Protein AF-A0A821NIG2-F1 (afdb_monomer_lite)

Sequence (113 aa):
LPGGQLEYGETFEECAQRELKEETNLDCLSSSFKLVHVTNTIFSQEDGLSKHYVTLFMKTIIHDDSTLKCMEPHKNSNWIWVKWSDLNQMKLFAPLKQTVDNSNFNPFIDFTI

Secondary structure (DSSP, 8-state):
----PPPTT--HHHHHHHHHHHHH-----GGG-EEEEEEEEEEE-TTS-EEEEEEEEEE----TT-----S-TTT-S------GGGGGGS---HHHHHHHHSTT--TTS----

Structure (mmCIF, N/CA/C/O backbone):
data_AF-A0A821NIG2-F1
#
_entry.id   AF-A0A821NIG2-F1
#
loop_
_atom_site.group_PDB
_atom_site.id
_atom_site.type_symbol
_atom_site.label_atom_id
_atom_site.label_alt_id
_atom_site.label_comp_id
_atom_site.label_asym_id
_atom_site.label_entity_id
_atom_site.label_seq_id
_atom_site.pdbx_PDB_ins_code
_atom_site.Cartn_x
_atom_site.Cartn_y
_atom_site.Cartn_z
_atom_site.occupancy
_atom_site.B_iso_or_equiv
_atom_site.auth_seq_id
_atom_site.auth_comp_id
_atom_site.auth_asym_id
_atom_site.auth_atom_id
_atom_site.pdbx_PDB_model_num
ATOM 1 N N . LEU A 1 1 ? 0.815 -1.474 4.997 1.00 93.62 1 LEU A N 1
ATOM 2 C CA . LEU A 1 1 ? 0.757 -1.454 3.519 1.00 93.62 1 LEU A CA 1
ATOM 3 C C . LEU A 1 1 ? 0.864 -0.003 3.115 1.00 93.62 1 LEU A C 1
ATOM 5 O O . LEU A 1 1 ? 0.330 0.792 3.882 1.00 93.62 1 LEU A O 1
ATOM 9 N N . PRO A 1 2 ? 1.534 0.325 2.005 1.00 96.12 2 PRO A N 1
ATOM 10 C CA . PRO A 1 2 ? 1.466 1.678 1.490 1.00 96.12 2 PRO A CA 1
ATOM 11 C C . PRO A 1 2 ? 0.049 1.995 1.021 1.00 96.12 2 PRO A C 1
ATOM 13 O O . PRO A 1 2 ? -0.630 1.099 0.508 1.00 96.12 2 PRO A O 1
ATOM 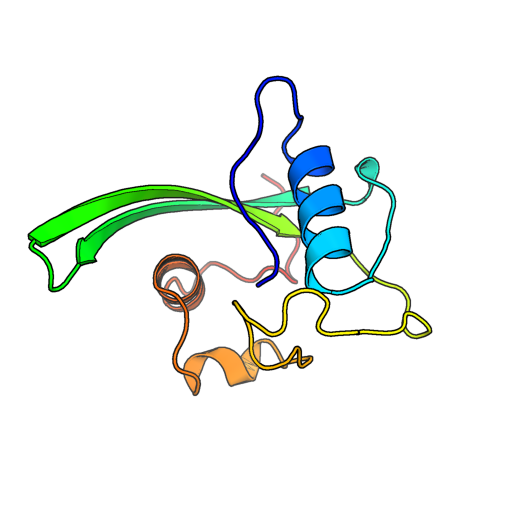16 N N . GLY A 1 3 ? -0.411 3.221 1.249 1.00 96.44 3 GLY A N 1
ATOM 17 C CA . GLY A 1 3 ? -1.759 3.635 0.872 1.00 96.44 3 GLY A CA 1
ATOM 18 C C . GLY A 1 3 ? -2.283 4.821 1.674 1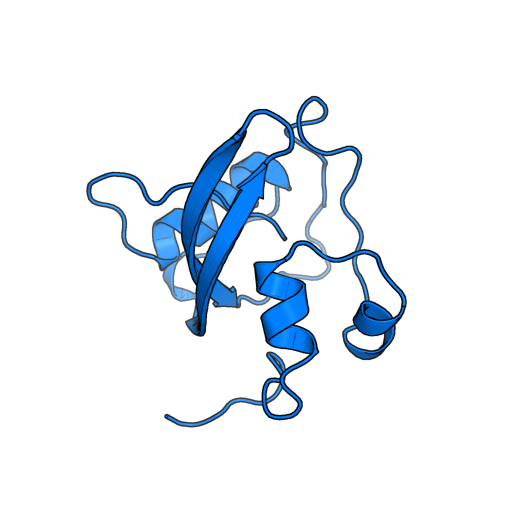.00 96.44 3 GLY A C 1
ATOM 19 O O . GLY A 1 3 ? -1.924 5.013 2.831 1.00 96.44 3 GLY A O 1
ATOM 20 N N . GLY A 1 4 ? -3.250 5.525 1.094 1.00 95.88 4 GLY A N 1
ATOM 21 C CA . GLY A 1 4 ? -3.857 6.697 1.708 1.00 95.88 4 GLY A CA 1
ATOM 22 C C . GLY A 1 4 ? -5.248 6.987 1.159 1.00 95.88 4 GLY A C 1
ATOM 23 O O . GLY A 1 4 ? -6.022 6.071 0.868 1.00 95.88 4 GLY A O 1
ATOM 24 N N . GLN A 1 5 ? -5.613 8.267 1.122 1.00 97.12 5 GLN A N 1
ATOM 25 C CA . GLN A 1 5 ? -6.942 8.683 0.679 1.00 97.12 5 GLN A CA 1
ATOM 26 C C . GLN A 1 5 ? -6.995 8.726 -0.847 1.00 97.12 5 GLN A C 1
ATOM 28 O O . GLN A 1 5 ? -6.081 9.230 -1.494 1.00 97.12 5 GLN A O 1
ATOM 33 N N . LEU A 1 6 ? -8.101 8.232 -1.405 1.00 98.38 6 LEU A N 1
ATOM 34 C CA . LEU A 1 6 ? -8.423 8.449 -2.809 1.00 98.38 6 LEU A CA 1
ATOM 35 C C . LEU A 1 6 ? -8.723 9.934 -3.018 1.00 98.38 6 LEU A C 1
ATOM 37 O O . LEU A 1 6 ? -9.640 10.469 -2.385 1.00 98.38 6 LEU A O 1
ATOM 41 N N . GLU A 1 7 ? -7.971 10.590 -3.894 1.00 98.25 7 GLU A N 1
ATOM 42 C CA . GLU A 1 7 ? -8.195 11.995 -4.206 1.00 98.25 7 GLU A CA 1
ATOM 43 C C . GLU A 1 7 ? -9.286 12.167 -5.270 1.00 98.25 7 GLU A C 1
ATOM 45 O O . GLU A 1 7 ? -9.642 11.254 -6.021 1.00 98.25 7 GLU A O 1
ATOM 50 N N . TYR A 1 8 ? -9.867 13.366 -5.328 1.00 97.62 8 TYR A N 1
ATOM 51 C CA . TYR A 1 8 ? -10.912 13.663 -6.300 1.00 97.62 8 TYR A CA 1
ATOM 52 C C . TYR A 1 8 ? -10.373 13.548 -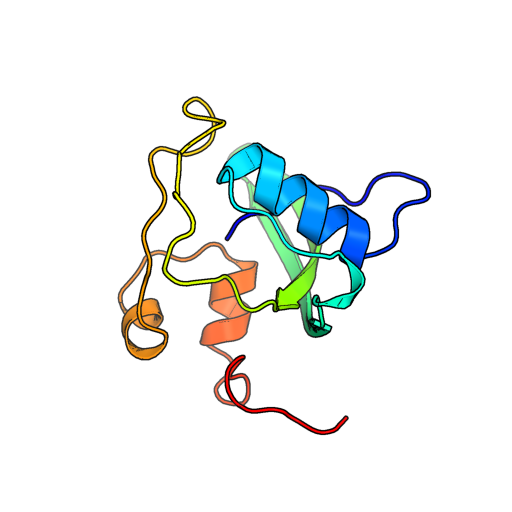7.732 1.00 97.62 8 TYR A C 1
ATOM 54 O O . TYR A 1 8 ? -9.478 14.291 -8.128 1.00 97.62 8 TYR A O 1
ATOM 62 N N . GLY A 1 9 ? -10.989 12.667 -8.523 1.00 98.06 9 GLY A N 1
ATOM 63 C CA . GLY A 1 9 ? -10.650 12.460 -9.931 1.00 98.06 9 GLY A CA 1
ATOM 64 C C . GLY A 1 9 ? -9.640 11.342 -10.189 1.00 98.06 9 GLY A C 1
ATOM 65 O O . GLY A 1 9 ? -9.424 11.024 -11.354 1.00 98.06 9 GLY A O 1
ATOM 66 N N . GLU A 1 10 ? -9.078 10.723 -9.149 1.00 98.19 10 GLU A N 1
ATOM 67 C CA . GLU A 1 10 ? -8.202 9.560 -9.303 1.00 98.19 10 GLU A CA 1
ATOM 68 C C . GLU A 1 10 ? -8.989 8.276 -9.587 1.00 98.19 10 GLU A C 1
ATOM 70 O O . GLU A 1 10 ? -10.056 8.012 -9.023 1.00 98.19 10 GLU A O 1
ATOM 75 N N . THR A 1 11 ? -8.402 7.423 -10.419 1.00 98.50 11 THR A N 1
ATOM 76 C CA . THR A 1 11 ? -8.692 5.987 -10.427 1.00 98.50 11 THR A CA 1
ATOM 77 C C . THR A 1 11 ? -8.072 5.302 -9.203 1.00 98.50 11 THR A C 1
ATOM 79 O O . THR A 1 11 ? -7.164 5.828 -8.553 1.00 98.50 11 THR A O 1
ATOM 82 N N . PHE A 1 12 ? -8.534 4.094 -8.869 1.00 98.44 12 PHE A N 1
ATOM 83 C CA . PHE A 1 12 ? -7.966 3.337 -7.745 1.00 98.44 12 PHE A CA 1
ATOM 84 C C . PHE A 1 12 ? -6.500 2.965 -7.995 1.00 98.44 12 PHE A C 1
ATOM 86 O O . PHE A 1 12 ? -5.690 2.930 -7.071 1.00 98.44 12 PHE A O 1
ATOM 93 N N . GLU A 1 13 ? -6.166 2.698 -9.252 1.00 98.44 13 GLU A N 1
ATOM 94 C CA . GLU A 1 13 ? -4.831 2.380 -9.728 1.00 98.44 13 GLU A CA 1
ATOM 95 C C . GLU A 1 13 ? -3.872 3.571 -9.611 1.00 98.44 13 GLU A C 1
ATOM 97 O O . GLU A 1 13 ? -2.728 3.389 -9.197 1.00 98.44 13 GLU A O 1
ATOM 102 N N . GLU A 1 14 ? -4.324 4.783 -9.948 1.00 98.56 14 GLU A N 1
ATOM 103 C CA . GLU A 1 14 ? -3.533 6.013 -9.792 1.00 98.56 14 GLU A CA 1
ATOM 104 C C . GLU A 1 14 ? -3.251 6.310 -8.321 1.00 98.56 14 GLU A C 1
ATOM 106 O O . GLU A 1 14 ? -2.094 6.519 -7.961 1.00 98.56 14 GLU A O 1
ATOM 111 N N . CYS A 1 15 ? -4.270 6.219 -7.463 1.00 98.62 15 CYS A N 1
ATOM 112 C CA . CYS A 1 15 ? -4.099 6.366 -6.019 1.00 98.62 15 CYS A CA 1
ATOM 113 C C . CYS A 1 15 ? -3.082 5.352 -5.470 1.00 98.62 15 CYS A C 1
ATOM 115 O O . CYS A 1 15 ? -2.150 5.718 -4.755 1.00 98.62 15 CYS A O 1
ATOM 117 N N . ALA A 1 16 ? -3.199 4.076 -5.855 1.00 98.31 16 ALA A N 1
ATOM 118 C CA . ALA A 1 16 ? -2.275 3.039 -5.404 1.00 98.31 16 ALA A CA 1
ATOM 119 C C . ALA A 1 16 ? -0.836 3.264 -5.897 1.00 98.31 16 ALA A C 1
ATOM 121 O O . ALA A 1 16 ? 0.107 3.042 -5.135 1.00 98.31 16 ALA A O 1
ATOM 122 N N . GLN A 1 17 ? -0.655 3.723 -7.140 1.00 98.25 17 GLN A N 1
ATOM 123 C CA . GLN A 1 17 ? 0.658 4.087 -7.675 1.00 98.25 17 GLN A CA 1
ATOM 124 C C . GLN A 1 17 ? 1.263 5.275 -6.916 1.00 98.25 17 GLN A C 1
ATOM 126 O O . GLN A 1 17 ? 2.425 5.205 -6.508 1.00 98.25 17 GLN A O 1
ATOM 131 N N . ARG A 1 18 ? 0.486 6.350 -6.726 1.00 98.44 18 ARG A N 1
ATOM 132 C CA . ARG A 1 18 ? 0.924 7.573 -6.044 1.00 98.44 18 ARG A CA 1
ATOM 133 C C . ARG A 1 18 ? 1.368 7.270 -4.618 1.00 98.44 18 ARG A C 1
ATOM 135 O O . ARG A 1 18 ? 2.516 7.537 -4.281 1.00 98.44 18 ARG A O 1
ATOM 142 N N . GLU A 1 19 ? 0.511 6.633 -3.827 1.00 98.25 19 GLU A N 1
ATOM 143 C CA . GLU A 1 19 ? 0.790 6.315 -2.420 1.00 98.25 19 GLU A CA 1
ATOM 144 C C . GLU A 1 19 ? 1.973 5.343 -2.272 1.00 98.25 19 GLU A C 1
ATOM 146 O O . GLU A 1 19 ? 2.833 5.509 -1.405 1.00 98.25 19 GLU A O 1
ATOM 151 N N . LEU A 1 20 ? 2.091 4.347 -3.166 1.00 97.69 20 LEU A N 1
ATOM 152 C CA . LEU A 1 20 ? 3.264 3.470 -3.201 1.00 97.69 20 LEU A CA 1
ATOM 153 C C . LEU A 1 20 ? 4.546 4.288 -3.387 1.00 97.69 20 LEU A C 1
ATOM 155 O O . LEU A 1 20 ? 5.526 4.075 -2.664 1.00 97.69 20 LEU A O 1
ATOM 159 N N . LYS A 1 21 ? 4.546 5.231 -4.333 1.00 97.31 21 LYS A N 1
ATOM 160 C CA . LYS A 1 21 ? 5.714 6.059 -4.618 1.00 97.31 21 LYS A CA 1
ATOM 161 C C . LYS A 1 21 ? 6.040 7.008 -3.471 1.00 97.31 21 LYS A C 1
ATOM 163 O O . LYS A 1 21 ? 7.203 7.068 -3.061 1.00 97.31 21 LYS A O 1
ATOM 168 N N . GLU A 1 22 ? 5.029 7.710 -2.968 1.00 97.56 22 GLU A N 1
ATOM 169 C CA . GLU A 1 22 ? 5.129 8.710 -1.904 1.00 97.56 22 GLU A CA 1
ATOM 170 C C . GLU A 1 22 ? 5.684 8.124 -0.614 1.00 97.56 22 GLU A C 1
ATOM 172 O O . GLU A 1 22 ? 6.528 8.760 0.008 1.00 97.56 22 GLU A O 1
ATOM 177 N N . GLU A 1 23 ? 5.285 6.905 -0.240 1.00 97.88 23 GLU A N 1
ATOM 178 C CA . GLU A 1 23 ? 5.678 6.324 1.044 1.00 97.88 23 GLU A CA 1
ATOM 179 C C . GLU A 1 23 ? 6.918 5.417 0.971 1.00 97.88 23 GLU A C 1
ATOM 181 O O . GLU A 1 23 ? 7.657 5.301 1.960 1.00 97.88 23 GLU A O 1
ATOM 186 N N . THR A 1 24 ? 7.153 4.759 -0.176 1.00 97.19 24 THR A N 1
ATOM 187 C CA . THR A 1 24 ? 8.126 3.649 -0.295 1.00 97.19 24 THR A CA 1
ATOM 188 C C . THR A 1 24 ? 9.247 3.869 -1.315 1.00 97.19 24 THR A C 1
ATOM 190 O O . THR A 1 24 ? 10.187 3.068 -1.365 1.00 97.19 24 THR A O 1
ATOM 193 N N . ASN A 1 25 ? 9.156 4.918 -2.146 1.00 96.56 25 ASN A N 1
ATOM 194 C CA . ASN A 1 25 ? 9.997 5.175 -3.326 1.00 96.56 25 ASN A CA 1
ATOM 195 C C . ASN A 1 25 ? 9.875 4.142 -4.472 1.00 96.56 25 ASN A C 1
ATOM 197 O O . ASN A 1 25 ? 10.467 4.349 -5.539 1.00 96.56 25 ASN A O 1
ATOM 201 N N . LEU A 1 26 ? 9.099 3.070 -4.299 1.00 96.81 26 LEU A N 1
ATOM 202 C CA . LEU A 1 26 ? 8.832 2.088 -5.349 1.00 96.81 26 LEU A CA 1
ATOM 203 C C . LEU A 1 26 ? 7.927 2.687 -6.432 1.00 96.81 26 LEU A C 1
ATOM 205 O O . LEU A 1 26 ? 7.112 3.558 -6.152 1.00 96.81 26 LEU A O 1
ATOM 209 N N . ASP A 1 27 ? 8.093 2.242 -7.674 1.00 93.50 27 ASP A N 1
ATOM 210 C CA . ASP A 1 27 ? 7.360 2.776 -8.821 1.00 93.50 27 ASP A CA 1
ATOM 211 C C . ASP A 1 27 ? 6.979 1.647 -9.780 1.00 93.50 27 ASP A C 1
ATOM 213 O O . ASP A 1 27 ? 7.735 0.693 -9.969 1.00 93.50 27 ASP A O 1
ATOM 217 N N . CYS A 1 28 ? 5.795 1.752 -10.367 1.00 94.44 28 CYS A N 1
ATOM 218 C CA . CYS A 1 28 ? 5.269 0.843 -11.379 1.00 94.44 28 CYS A CA 1
ATOM 219 C C . CYS A 1 28 ? 4.108 1.532 -12.102 1.00 94.44 28 CYS A C 1
ATOM 221 O O . CYS A 1 28 ? 3.566 2.514 -11.611 1.00 94.44 28 CYS A O 1
ATOM 223 N N . LEU A 1 29 ? 3.709 1.036 -13.273 1.00 96.75 29 LEU A N 1
ATOM 224 C CA . LEU A 1 29 ? 2.595 1.631 -14.016 1.00 96.75 29 LEU A CA 1
ATOM 225 C C . LEU A 1 29 ? 1.276 1.441 -13.256 1.00 96.75 29 LEU A C 1
ATOM 227 O O . LEU A 1 29 ? 0.997 0.325 -12.823 1.00 96.75 29 LEU A O 1
ATOM 231 N N . SER A 1 30 ? 0.421 2.466 -13.185 1.00 96.75 30 SER A N 1
ATOM 232 C CA . SER A 1 30 ? -0.932 2.353 -12.605 1.00 96.75 30 SER A CA 1
ATOM 233 C C . SER A 1 30 ? -1.703 1.151 -13.170 1.00 96.75 30 SER A C 1
ATOM 235 O O . SER A 1 30 ? -2.222 0.330 -12.425 1.00 96.75 30 SER A O 1
ATOM 237 N N . SER A 1 31 ? -1.647 0.940 -14.488 1.00 97.00 31 SER A N 1
ATOM 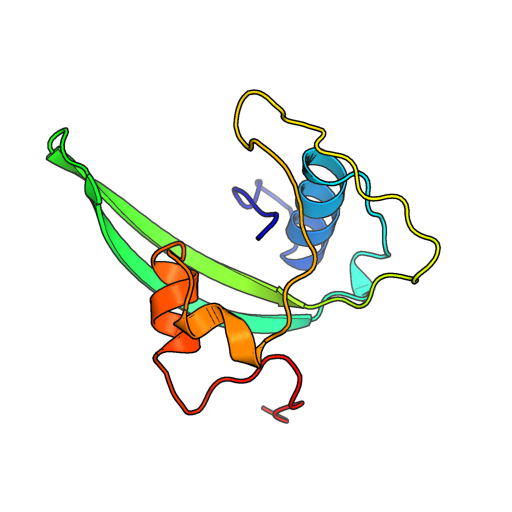238 C CA . SER A 1 31 ? -2.258 -0.218 -15.172 1.00 97.00 31 SER A CA 1
ATOM 239 C C . SER A 1 31 ? -1.802 -1.613 -14.698 1.00 97.00 31 SER A C 1
ATOM 241 O O . SER A 1 31 ? -2.420 -2.611 -15.065 1.00 97.00 31 SER A O 1
ATOM 243 N N . SER A 1 32 ? -0.726 -1.715 -13.909 1.00 96.31 32 SER A N 1
ATOM 244 C CA . SER A 1 32 ? -0.272 -2.979 -13.311 1.00 96.31 32 SER A CA 1
ATOM 245 C C . SER A 1 32 ? -1.046 -3.366 -12.050 1.00 96.31 32 SER A C 1
ATOM 247 O O . SER A 1 32 ? -1.022 -4.534 -11.649 1.00 96.31 32 SER A O 1
ATOM 249 N N . PHE A 1 33 ? -1.726 -2.405 -11.423 1.00 97.12 33 PHE A N 1
ATOM 250 C CA . PHE A 1 33 ? -2.495 -2.648 -10.219 1.00 97.12 33 PHE A CA 1
ATOM 251 C C . PHE A 1 33 ? -3.793 -3.389 -10.534 1.00 97.12 33 PHE A C 1
ATOM 253 O O . PHE A 1 33 ? -4.455 -3.153 -11.541 1.00 97.12 33 PHE A O 1
ATOM 260 N N . LYS A 1 34 ? -4.168 -4.297 -9.635 1.00 95.62 34 LYS A N 1
ATOM 261 C CA . LYS A 1 34 ? -5.435 -5.027 -9.675 1.00 95.62 34 LYS A CA 1
ATOM 262 C C . LYS A 1 34 ? -6.123 -4.929 -8.326 1.00 95.62 34 LYS A C 1
ATOM 264 O O . LYS A 1 34 ? -5.493 -5.186 -7.299 1.00 95.62 34 LYS A O 1
ATOM 269 N N . LEU A 1 35 ? -7.413 -4.615 -8.326 1.00 94.88 35 LEU A N 1
ATOM 270 C CA . LEU A 1 35 ? -8.236 -4.713 -7.125 1.00 94.88 35 LEU A CA 1
ATOM 271 C C . LEU A 1 35 ? -8.376 -6.187 -6.726 1.00 94.88 35 LEU A C 1
ATOM 273 O O . LEU A 1 35 ? -8.834 -7.001 -7.523 1.00 94.88 35 LEU A O 1
ATOM 277 N N . VAL A 1 36 ? -7.986 -6.529 -5.497 1.00 92.94 36 VAL A N 1
ATOM 278 C CA . VAL A 1 36 ? -8.060 -7.911 -4.986 1.00 92.94 36 VAL A CA 1
ATOM 279 C C . VAL A 1 36 ? -9.024 -8.069 -3.819 1.00 92.94 36 VAL A C 1
ATOM 281 O O . VAL A 1 36 ? -9.527 -9.165 -3.583 1.00 92.94 36 VAL A O 1
ATOM 284 N N . HIS A 1 37 ? -9.300 -6.998 -3.077 1.00 92.31 37 HIS A N 1
ATOM 285 C CA . HIS A 1 37 ? -10.229 -7.054 -1.957 1.00 92.31 37 HIS A CA 1
ATOM 286 C C . HIS A 1 37 ? -10.801 -5.683 -1.625 1.00 92.31 37 HIS A C 1
ATOM 288 O O . HIS A 1 37 ? -10.172 -4.659 -1.887 1.00 92.31 37 HIS A O 1
ATOM 294 N N . VAL A 1 38 ? -11.970 -5.677 -0.992 1.00 93.69 38 VAL A N 1
ATOM 295 C CA . VAL A 1 38 ? -12.573 -4.474 -0.421 1.00 93.69 38 VAL A CA 1
ATOM 296 C C . VAL A 1 38 ? -13.075 -4.814 0.971 1.00 93.69 38 VAL A C 1
ATOM 298 O O . VAL A 1 38 ? -13.812 -5.785 1.142 1.00 93.69 38 VAL A O 1
ATOM 301 N N . THR A 1 39 ? -12.703 -4.010 1.962 1.00 92.69 39 THR A N 1
ATOM 302 C CA . THR A 1 39 ? -13.250 -4.128 3.317 1.00 92.69 39 THR A CA 1
ATOM 303 C C . THR A 1 39 ? -14.096 -2.921 3.671 1.00 92.69 39 THR A C 1
ATOM 305 O O . THR A 1 39 ? -13.864 -1.808 3.205 1.00 92.69 39 THR A O 1
ATOM 308 N N . ASN A 1 40 ? -15.069 -3.153 4.546 1.00 93.88 40 ASN A N 1
ATOM 309 C CA . ASN A 1 40 ? -15.847 -2.119 5.205 1.00 93.88 40 ASN A CA 1
ATOM 310 C C . ASN A 1 40 ? -15.513 -2.164 6.698 1.00 93.88 40 ASN A C 1
ATOM 312 O O . ASN A 1 40 ? -15.978 -3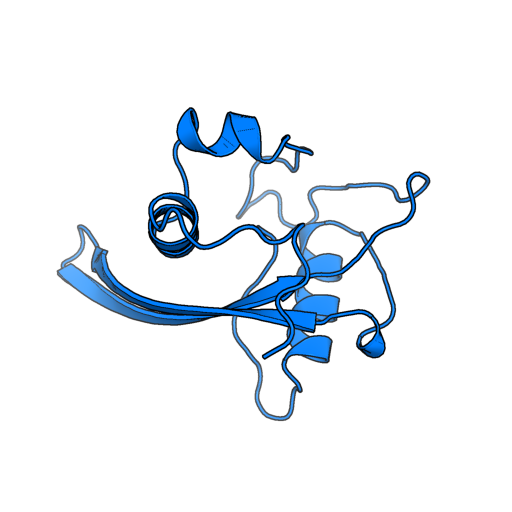.062 7.403 1.00 93.88 40 ASN A O 1
ATOM 316 N N . THR A 1 41 ? -14.674 -1.240 7.165 1.00 90.88 41 THR A N 1
ATOM 317 C CA . THR A 1 41 ? -14.086 -1.298 8.506 1.00 90.88 41 THR A CA 1
ATOM 318 C C . THR A 1 41 ? -14.453 -0.052 9.305 1.00 90.88 41 THR A C 1
ATOM 320 O O . THR A 1 41 ? -14.144 1.075 8.919 1.00 90.88 41 THR A O 1
ATOM 323 N N . ILE A 1 42 ? -15.104 -0.271 10.447 1.00 89.69 42 ILE A N 1
ATOM 324 C CA . ILE A 1 42 ? -15.492 0.764 11.407 1.00 89.69 42 ILE A CA 1
ATOM 325 C C . ILE A 1 42 ? -14.674 0.540 12.675 1.00 89.69 42 ILE A C 1
ATOM 327 O O . ILE A 1 42 ? -14.646 -0.576 13.193 1.00 89.69 42 ILE A O 1
ATOM 331 N N . PHE A 1 43 ? -14.014 1.576 13.183 1.00 83.44 43 PHE A N 1
ATOM 332 C CA . PHE A 1 43 ? -13.333 1.507 14.471 1.00 83.44 43 PHE A CA 1
ATOM 333 C C . PHE A 1 43 ? -13.451 2.817 15.242 1.00 83.44 43 PHE A C 1
ATOM 335 O O . PHE A 1 43 ? -13.390 3.911 14.678 1.00 83.44 43 PHE A O 1
ATOM 342 N N . SER A 1 44 ? -13.612 2.686 16.554 1.00 80.44 44 SER A N 1
ATOM 343 C CA . SER A 1 44 ? -13.604 3.802 17.494 1.00 80.44 44 SER A CA 1
ATOM 344 C C . SER A 1 44 ? -12.179 4.039 17.976 1.00 80.44 44 SER A C 1
ATOM 346 O O . SER A 1 44 ? -11.494 3.099 18.377 1.00 80.44 44 SER A O 1
ATOM 348 N N . GLN A 1 45 ? -11.716 5.282 17.905 1.00 73.88 45 GLN A N 1
ATOM 349 C CA . GLN A 1 45 ? -10.442 5.679 18.496 1.00 73.88 45 GLN A CA 1
ATOM 350 C C . GLN A 1 45 ? -10.625 5.990 19.989 1.00 73.88 45 GLN A C 1
ATOM 352 O O . GLN A 1 45 ? -11.735 6.253 20.454 1.00 73.88 45 GLN A O 1
ATOM 357 N N . GLU A 1 46 ? -9.526 5.949 20.743 1.00 74.62 46 GLU A N 1
ATOM 358 C CA . GLU A 1 46 ? -9.511 6.194 22.196 1.00 74.62 46 GLU A CA 1
ATOM 359 C C . GLU A 1 46 ? -9.974 7.613 22.571 1.00 74.62 46 GLU A C 1
ATOM 361 O O . GLU A 1 46 ? -10.483 7.829 23.666 1.00 74.62 46 GLU A O 1
ATOM 366 N N . ASP A 1 47 ? -9.864 8.566 21.644 1.00 77.12 47 ASP A N 1
ATOM 367 C CA . ASP A 1 47 ? -10.354 9.943 21.774 1.00 77.12 47 ASP A CA 1
ATOM 368 C C . ASP A 1 47 ? -11.877 10.086 21.550 1.00 77.12 47 ASP A C 1
ATOM 370 O O . ASP A 1 47 ? -12.413 11.193 21.595 1.00 77.12 47 ASP A O 1
ATOM 374 N N . GLY A 1 48 ? -12.586 8.977 21.305 1.00 75.19 48 GLY A N 1
ATOM 375 C CA . GLY A 1 48 ? -14.021 8.948 21.021 1.00 75.19 48 GLY A CA 1
ATOM 376 C C . GLY A 1 48 ? -14.388 9.221 19.558 1.00 75.19 48 GLY A C 1
ATOM 377 O O . GLY A 1 48 ? -15.565 9.125 19.201 1.00 75.19 48 GLY A O 1
ATOM 378 N N . LEU A 1 49 ? -13.420 9.514 18.682 1.00 77.62 49 LEU A N 1
ATOM 379 C CA . LEU A 1 49 ? -13.670 9.719 17.256 1.00 77.62 49 LEU A CA 1
ATOM 380 C C . LEU A 1 49 ? -13.745 8.374 16.532 1.00 77.62 49 LEU A C 1
ATOM 382 O O . LEU A 1 49 ? -12.754 7.654 16.389 1.00 77.62 49 LEU A O 1
ATOM 386 N N . SER A 1 50 ? -14.930 8.041 16.023 1.00 84.12 50 SER A N 1
ATOM 387 C CA . SER A 1 50 ? -15.109 6.860 15.179 1.00 84.12 50 SER A CA 1
ATOM 388 C C . SER A 1 50 ? -14.709 7.160 13.739 1.00 84.12 50 SER A C 1
ATOM 390 O O . SER A 1 50 ? -15.117 8.169 13.167 1.00 84.12 50 SER A O 1
ATOM 392 N N . LYS A 1 51 ? -13.915 6.265 13.152 1.00 88.38 51 LYS A N 1
ATOM 393 C CA . LYS A 1 51 ? -13.548 6.285 11.738 1.00 88.38 51 LYS A CA 1
ATOM 394 C C . LYS A 1 51 ? -14.214 5.116 11.029 1.00 88.38 51 LYS A C 1
ATOM 396 O O . LYS A 1 51 ? -14.277 4.003 11.550 1.00 88.38 51 LYS A O 1
ATOM 401 N N . HIS A 1 52 ? -14.692 5.382 9.822 1.00 92.88 52 HIS A N 1
ATOM 402 C CA . HIS A 1 52 ? -15.297 4.391 8.947 1.00 92.88 52 HIS A CA 1
ATOM 403 C C . HIS A 1 52 ? -14.616 4.489 7.591 1.00 92.88 52 HIS A C 1
ATOM 405 O O . HIS A 1 52 ? -14.720 5.507 6.913 1.00 92.88 52 HIS A O 1
ATOM 411 N N . TYR A 1 53 ? -13.901 3.432 7.224 1.00 92.50 53 TYR A N 1
ATOM 412 C CA . TYR A 1 53 ? -13.228 3.327 5.940 1.00 92.50 53 TYR A CA 1
ATOM 413 C C . TYR A 1 53 ? -13.831 2.207 5.102 1.00 92.50 53 TYR A C 1
ATOM 415 O O . TYR A 1 53 ? -14.088 1.106 5.596 1.00 92.50 53 TYR A O 1
ATOM 423 N N . VAL A 1 54 ? -13.986 2.492 3.813 1.00 95.62 54 VAL A N 1
ATOM 424 C CA . VAL A 1 54 ? -13.995 1.468 2.773 1.00 95.62 54 VAL A CA 1
ATOM 425 C C . VAL A 1 54 ? -12.567 1.389 2.247 1.00 95.62 54 VAL A C 1
ATOM 427 O O . VAL A 1 54 ? -12.059 2.370 1.709 1.00 95.62 54 VAL A O 1
ATOM 430 N N . THR A 1 55 ? -11.893 0.262 2.457 1.00 95.31 55 THR A N 1
ATOM 431 C CA . THR A 1 55 ? -10.491 0.087 2.053 1.00 95.31 55 THR A CA 1
ATOM 432 C C . THR A 1 55 ? -10.428 -0.808 0.829 1.00 95.31 55 THR A C 1
ATOM 434 O O . THR A 1 55 ? -10.834 -1.968 0.891 1.00 95.31 55 THR A O 1
ATOM 437 N N . LEU A 1 56 ? -9.903 -0.272 -0.272 1.00 96.31 56 LEU A N 1
ATOM 438 C CA . LEU A 1 56 ? -9.621 -1.021 -1.490 1.00 96.31 56 LEU A CA 1
ATOM 439 C C . LEU A 1 56 ? -8.185 -1.543 -1.434 1.00 96.31 56 LEU A C 1
ATOM 441 O O . LEU A 1 56 ? -7.239 -0.770 -1.308 1.00 96.31 56 LEU A O 1
ATOM 445 N N . PHE A 1 57 ? -8.014 -2.859 -1.517 1.00 95.44 57 PHE A N 1
ATOM 446 C CA . PHE A 1 57 ? -6.699 -3.486 -1.571 1.00 95.44 57 PHE A CA 1
ATOM 447 C C . PHE A 1 57 ? -6.296 -3.674 -3.027 1.00 95.44 57 PHE A C 1
ATOM 449 O O . PHE A 1 57 ? -6.852 -4.522 -3.729 1.00 95.44 57 PHE A O 1
ATOM 456 N N . MET A 1 58 ? -5.307 -2.895 -3.455 1.00 96.56 58 MET A N 1
ATOM 457 C CA . MET A 1 58 ? -4.712 -2.981 -4.784 1.00 96.56 58 MET A CA 1
ATOM 458 C C . MET A 1 58 ? -3.422 -3.806 -4.718 1.00 96.56 58 MET A C 1
ATOM 460 O O . MET A 1 58 ? -2.596 -3.628 -3.823 1.00 96.56 58 MET A O 1
ATOM 464 N N . LYS A 1 59 ? -3.245 -4.729 -5.664 1.00 95.69 59 LYS A N 1
ATOM 465 C CA . LYS A 1 59 ? -2.066 -5.594 -5.799 1.00 95.69 59 LYS A CA 1
ATOM 466 C C . LYS A 1 59 ? -1.296 -5.209 -7.052 1.00 95.69 59 LYS A C 1
ATOM 468 O O . LYS A 1 59 ? -1.892 -5.114 -8.118 1.00 95.69 59 LYS A O 1
ATOM 473 N N . THR A 1 60 ? 0.021 -5.105 -6.935 1.00 95.69 60 THR A N 1
ATOM 474 C CA . THR A 1 60 ? 0.947 -5.031 -8.071 1.00 95.69 60 THR A CA 1
ATOM 475 C C . THR A 1 60 ? 2.172 -5.916 -7.811 1.00 95.69 60 THR A C 1
ATOM 477 O O . THR A 1 60 ? 2.326 -6.468 -6.718 1.00 95.69 60 THR A O 1
ATOM 480 N N . ILE A 1 61 ? 3.022 -6.080 -8.822 1.00 94.44 61 ILE A N 1
ATOM 481 C CA . ILE A 1 61 ? 4.314 -6.763 -8.740 1.00 94.44 61 ILE A CA 1
ATOM 482 C C . ILE A 1 61 ? 5.400 -5.717 -8.972 1.00 94.44 61 ILE A C 1
ATOM 484 O O . ILE A 1 61 ? 5.355 -4.976 -9.950 1.00 94.44 61 ILE A O 1
ATOM 488 N N . ILE A 1 62 ? 6.380 -5.680 -8.073 1.00 94.06 62 ILE A N 1
ATOM 489 C CA . ILE A 1 62 ? 7.530 -4.780 -8.148 1.00 94.06 62 ILE A CA 1
ATOM 490 C C . ILE A 1 62 ? 8.764 -5.586 -8.539 1.00 94.06 62 ILE A C 1
ATOM 492 O O . ILE A 1 62 ? 8.901 -6.743 -8.146 1.00 94.06 62 ILE A O 1
ATOM 496 N N . HIS A 1 63 ? 9.647 -4.978 -9.328 1.00 91.12 63 HIS A N 1
ATOM 497 C CA . HIS A 1 63 ? 10.902 -5.598 -9.733 1.00 91.12 63 HIS A CA 1
ATOM 498 C C . HIS A 1 63 ? 11.875 -5.714 -8.551 1.00 91.12 63 HIS A C 1
ATOM 500 O O . HIS A 1 63 ? 12.005 -4.779 -7.759 1.00 91.12 63 HIS A O 1
ATOM 506 N N . ASP A 1 64 ? 12.594 -6.834 -8.468 1.00 85.38 64 ASP A N 1
ATOM 507 C CA . ASP A 1 64 ? 13.511 -7.151 -7.360 1.00 85.38 64 ASP A CA 1
ATOM 508 C C . ASP A 1 64 ? 14.672 -6.150 -7.198 1.00 85.38 64 ASP A C 1
ATOM 510 O O . ASP A 1 64 ? 15.259 -6.052 -6.121 1.00 85.38 64 ASP A O 1
ATOM 514 N N . ASP A 1 65 ? 15.010 -5.391 -8.244 1.00 89.31 65 ASP A N 1
ATOM 515 C CA . ASP A 1 65 ? 16.044 -4.348 -8.232 1.00 89.31 65 ASP A CA 1
ATOM 516 C C . ASP A 1 65 ? 15.546 -2.989 -7.701 1.00 89.31 65 ASP A C 1
ATOM 518 O O . ASP A 1 65 ? 16.325 -2.042 -7.547 1.00 89.31 65 ASP A O 1
ATOM 522 N N . SER A 1 66 ? 14.257 -2.883 -7.372 1.00 90.81 66 SER A N 1
ATOM 523 C CA . SER A 1 66 ? 13.666 -1.651 -6.857 1.00 90.81 66 SER A CA 1
ATOM 524 C C . SER A 1 66 ? 14.166 -1.329 -5.448 1.00 90.81 66 SER A C 1
ATOM 526 O O . SER A 1 66 ? 14.211 -2.171 -4.552 1.00 90.81 66 SER A O 1
ATOM 528 N N . THR A 1 67 ? 14.512 -0.061 -5.215 1.00 92.44 67 THR A N 1
ATOM 529 C CA . THR A 1 67 ? 15.040 0.384 -3.919 1.00 92.44 67 THR A CA 1
ATOM 530 C C . THR A 1 67 ? 13.933 0.905 -3.010 1.00 92.44 67 THR A C 1
ATOM 532 O O . THR A 1 67 ? 13.443 2.025 -3.186 1.00 92.44 67 THR A O 1
ATOM 535 N N . LEU A 1 68 ? 13.610 0.111 -1.991 1.00 94.69 68 LEU A N 1
ATOM 536 C CA . LEU A 1 68 ? 12.693 0.471 -0.915 1.00 94.69 68 LEU A CA 1
ATOM 537 C C . LEU A 1 68 ? 13.304 1.549 -0.007 1.00 94.69 68 LEU A C 1
ATOM 539 O O . LEU A 1 68 ? 14.423 1.393 0.487 1.00 94.69 68 LEU A O 1
ATOM 543 N N . LYS A 1 69 ? 12.572 2.641 0.232 1.00 95.19 69 LYS A N 1
ATOM 544 C CA . LYS A 1 69 ? 12.967 3.717 1.155 1.00 95.19 69 LYS A CA 1
ATOM 545 C C . LYS A 1 69 ? 11.765 4.193 1.953 1.00 95.19 69 LYS A C 1
ATOM 547 O O . LYS A 1 69 ? 10.689 4.356 1.402 1.00 95.19 69 LYS A O 1
ATOM 552 N N . CYS A 1 70 ? 11.949 4.460 3.242 1.00 96.56 70 CYS A N 1
ATOM 553 C CA . CYS A 1 70 ? 10.919 5.112 4.044 1.00 96.56 70 CYS A CA 1
ATOM 554 C C . CYS A 1 70 ? 10.913 6.614 3.746 1.00 96.56 70 CYS A C 1
ATOM 556 O O . CYS A 1 70 ? 11.757 7.352 4.251 1.00 96.56 70 CYS A O 1
ATOM 558 N N . MET A 1 71 ? 9.986 7.047 2.897 1.00 97.00 71 MET A N 1
ATOM 559 C CA . MET A 1 71 ? 9.922 8.428 2.413 1.00 97.00 71 MET A CA 1
ATOM 560 C C . MET A 1 71 ? 9.168 9.362 3.374 1.00 97.00 71 MET A C 1
ATOM 562 O O . MET A 1 71 ? 9.429 10.562 3.396 1.00 97.00 71 MET A O 1
ATOM 566 N N . GLU A 1 72 ? 8.322 8.807 4.249 1.00 95.19 72 GLU A N 1
ATOM 567 C CA . GLU A 1 72 ? 7.582 9.545 5.280 1.00 95.19 72 GLU A CA 1
ATOM 568 C C . GLU A 1 72 ? 7.957 9.095 6.710 1.00 95.19 72 GLU A C 1
ATOM 570 O O . GLU A 1 72 ? 7.129 8.542 7.440 1.00 95.19 72 GLU A O 1
ATOM 575 N N . PRO A 1 73 ? 9.200 9.342 7.171 1.00 93.56 73 PRO A N 1
ATOM 576 C CA . PRO A 1 73 ? 9.715 8.823 8.449 1.00 93.56 73 PRO A CA 1
ATOM 577 C C . PRO A 1 73 ? 8.971 9.334 9.697 1.00 93.56 73 PRO A C 1
ATOM 579 O O . PRO A 1 73 ? 9.170 8.831 10.799 1.00 93.56 73 PRO A O 1
ATOM 582 N N . HIS A 1 74 ? 8.132 10.360 9.540 1.00 92.50 74 HIS A N 1
ATOM 583 C CA . HIS A 1 74 ? 7.299 10.929 10.598 1.00 92.50 74 HIS A CA 1
ATOM 584 C C . HIS A 1 74 ? 5.952 10.199 10.761 1.00 92.50 74 HIS A C 1
ATOM 586 O O . HIS A 1 74 ? 5.313 10.347 11.800 1.00 92.50 74 HIS A O 1
ATOM 592 N N . LYS A 1 75 ? 5.526 9.415 9.760 1.00 87.75 75 LYS A N 1
ATOM 593 C CA . LYS A 1 75 ? 4.295 8.604 9.783 1.00 87.75 75 LYS A CA 1
ATOM 594 C C . LYS A 1 75 ? 4.586 7.114 9.926 1.00 87.75 75 LYS A C 1
ATOM 596 O O . LYS A 1 75 ? 3.850 6.415 10.617 1.00 87.75 75 LYS A O 1
ATOM 601 N N . ASN A 1 76 ? 5.655 6.633 9.293 1.00 86.75 76 ASN A N 1
ATOM 602 C CA . ASN A 1 76 ? 6.040 5.228 9.306 1.00 86.75 76 ASN A CA 1
ATOM 603 C C . ASN A 1 76 ? 7.527 5.078 9.658 1.00 86.75 76 ASN A C 1
ATOM 605 O O . ASN A 1 76 ? 8.348 5.896 9.258 1.00 86.75 76 ASN A O 1
ATOM 609 N N . SER A 1 77 ? 7.886 4.047 10.427 1.00 86.88 77 SER A N 1
ATOM 610 C CA . SER A 1 77 ? 9.260 3.885 10.926 1.00 86.88 77 SER A CA 1
ATOM 611 C C . SER A 1 77 ? 10.189 3.217 9.915 1.00 86.88 77 SER A C 1
ATOM 613 O O . SER A 1 77 ? 11.363 3.577 9.828 1.00 86.88 77 SER A O 1
ATOM 615 N N . ASN A 1 78 ? 9.686 2.226 9.174 1.00 91.81 78 ASN A N 1
ATOM 616 C CA . ASN A 1 78 ? 10.411 1.542 8.109 1.00 91.81 78 ASN A CA 1
ATOM 617 C C . ASN A 1 78 ? 9.462 0.701 7.238 1.00 91.81 78 ASN A C 1
ATOM 619 O O . ASN A 1 78 ? 8.328 0.410 7.625 1.00 91.81 78 ASN A O 1
ATOM 623 N N . TRP A 1 79 ? 9.966 0.230 6.099 1.00 94.69 79 TRP A N 1
ATOM 624 C CA . TRP A 1 79 ? 9.315 -0.766 5.257 1.00 94.69 79 TRP A CA 1
ATOM 625 C C . TRP A 1 79 ? 10.114 -2.067 5.233 1.00 94.69 79 TRP A C 1
ATOM 627 O O . TRP A 1 79 ? 11.340 -2.061 5.141 1.00 94.69 79 TRP A O 1
ATOM 637 N N . ILE A 1 80 ? 9.403 -3.191 5.299 1.00 93.62 80 ILE A N 1
ATOM 638 C CA . ILE A 1 80 ? 9.975 -4.534 5.208 1.00 93.62 80 ILE A CA 1
ATOM 639 C C . ILE A 1 80 ? 9.122 -5.400 4.286 1.00 93.62 80 ILE A C 1
ATOM 641 O O . ILE A 1 80 ? 7.899 -5.260 4.235 1.00 93.62 80 ILE A O 1
ATOM 645 N N . TRP A 1 81 ? 9.773 -6.330 3.598 1.00 93.56 81 TRP A N 1
ATOM 646 C CA . TRP A 1 81 ? 9.091 -7.409 2.896 1.00 93.56 81 TRP A CA 1
ATOM 647 C C . TRP A 1 81 ? 8.768 -8.524 3.890 1.00 93.56 81 TRP A C 1
ATOM 649 O O . TRP A 1 81 ? 9.654 -9.008 4.594 1.00 93.56 81 TRP A O 1
ATOM 659 N N . VAL A 1 82 ? 7.502 -8.932 3.950 1.00 93.31 82 VAL A N 1
ATOM 660 C CA . VAL A 1 82 ? 7.024 -9.986 4.854 1.00 93.31 82 VAL A CA 1
ATOM 661 C C . VAL A 1 82 ? 6.387 -11.092 4.028 1.00 93.31 82 VAL A C 1
ATOM 663 O O . VAL A 1 82 ? 5.601 -10.818 3.120 1.00 93.31 82 VAL A O 1
ATOM 666 N N . LYS A 1 83 ? 6.703 -12.352 4.343 1.00 93.69 83 LYS A N 1
ATOM 667 C CA . LYS A 1 83 ? 6.024 -13.492 3.721 1.00 93.69 83 LYS A CA 1
ATOM 668 C C . LYS A 1 83 ? 4.568 -13.526 4.167 1.00 93.69 83 LYS A C 1
ATOM 670 O O . LYS A 1 83 ? 4.270 -13.355 5.345 1.00 93.69 83 LYS A O 1
ATOM 675 N N . TRP A 1 84 ? 3.665 -13.833 3.241 1.00 91.31 84 TRP A N 1
ATOM 676 C CA . TRP A 1 84 ? 2.229 -13.924 3.525 1.00 91.31 84 TRP A CA 1
ATOM 677 C C . TRP A 1 84 ? 1.897 -14.824 4.725 1.00 91.31 84 TRP A C 1
ATOM 679 O O . TRP A 1 84 ? 1.091 -14.451 5.571 1.00 91.31 84 TRP A O 1
ATOM 689 N N . SER A 1 85 ? 2.569 -15.977 4.833 1.00 90.25 85 SER A N 1
ATOM 690 C CA . SER A 1 85 ? 2.398 -16.948 5.925 1.00 90.25 85 SER A CA 1
ATOM 691 C C . SER A 1 85 ? 2.688 -16.389 7.318 1.00 90.25 85 SER A C 1
ATOM 693 O O . SER A 1 85 ? 2.202 -16.932 8.309 1.00 90.25 85 SER A O 1
ATOM 695 N N . ASP A 1 86 ? 3.469 -15.314 7.402 1.00 93.12 86 ASP A N 1
ATOM 696 C CA . ASP A 1 86 ? 3.998 -14.796 8.660 1.00 93.12 86 ASP A CA 1
ATOM 697 C C . ASP A 1 86 ? 3.135 -13.642 9.203 1.00 93.12 86 ASP A C 1
ATOM 699 O O . ASP A 1 86 ? 3.260 -13.270 10.369 1.00 93.12 86 ASP A O 1
ATOM 703 N N . LEU A 1 87 ? 2.198 -13.112 8.401 1.00 91.75 87 LEU A N 1
ATOM 704 C CA . LEU A 1 87 ? 1.341 -11.982 8.786 1.00 91.75 87 LEU A CA 1
ATOM 705 C C . LEU A 1 87 ? 0.498 -12.263 10.037 1.00 91.75 87 LEU A C 1
ATOM 707 O O . LEU A 1 87 ? 0.304 -11.363 10.851 1.00 91.75 87 LEU A O 1
ATOM 711 N N . ASN A 1 88 ? 0.055 -13.509 10.233 1.00 87.44 88 ASN A N 1
ATOM 712 C CA . ASN A 1 88 ? -0.724 -13.924 11.408 1.00 87.44 88 ASN A CA 1
ATOM 713 C C . ASN A 1 88 ? 0.022 -13.760 12.741 1.00 87.44 88 ASN A C 1
ATOM 715 O O . ASN A 1 88 ? -0.599 -13.760 13.800 1.00 87.44 88 ASN A O 1
ATOM 719 N N . GLN A 1 89 ? 1.348 -13.630 12.701 1.00 90.62 89 GLN A N 1
ATOM 720 C CA . GLN A 1 89 ? 2.193 -13.465 13.883 1.00 90.62 89 GLN A CA 1
ATOM 721 C C . GLN A 1 89 ? 2.454 -11.984 14.206 1.00 90.62 89 GLN A C 1
ATOM 723 O O . GLN A 1 89 ? 3.090 -11.668 15.209 1.00 90.62 89 GLN A O 1
ATOM 728 N N . MET A 1 90 ? 1.981 -11.063 13.361 1.00 91.56 90 MET A N 1
ATOM 729 C CA . MET A 1 90 ? 2.237 -9.631 13.476 1.00 91.56 90 MET A CA 1
ATOM 730 C C . MET A 1 90 ? 1.027 -8.870 14.022 1.00 91.56 90 MET A C 1
ATOM 732 O O . MET A 1 90 ? -0.127 -9.272 13.879 1.00 91.56 90 MET A O 1
ATOM 736 N N . LYS A 1 91 ? 1.284 -7.688 14.591 1.00 90.25 91 LYS A N 1
ATOM 737 C CA . LYS A 1 91 ? 0.230 -6.709 14.870 1.00 90.25 91 LYS A CA 1
ATOM 738 C C . LYS A 1 91 ? -0.132 -5.992 13.569 1.00 90.25 91 LYS A C 1
ATOM 740 O O . LYS A 1 91 ? 0.607 -5.125 13.110 1.00 90.25 91 LYS A O 1
ATOM 745 N N . LEU A 1 92 ? -1.260 -6.368 12.976 1.00 90.62 92 LEU A N 1
ATOM 746 C CA . LEU A 1 92 ? -1.724 -5.828 11.699 1.00 90.62 92 LEU A CA 1
ATOM 747 C C . LEU A 1 92 ? -2.679 -4.641 11.887 1.00 90.62 92 LEU A C 1
ATOM 749 O O . LEU A 1 92 ? -3.423 -4.562 12.866 1.00 90.62 92 LEU A O 1
ATOM 753 N N . PHE A 1 93 ? -2.689 -3.744 10.901 1.00 87.25 93 PHE A N 1
ATOM 754 C CA . PHE A 1 93 ? -3.727 -2.724 10.747 1.00 87.25 93 PHE A CA 1
ATOM 755 C C . PHE A 1 93 ? -5.104 -3.388 10.561 1.00 87.25 93 PHE A C 1
ATOM 757 O O . PHE A 1 93 ? -5.202 -4.404 9.875 1.00 87.25 93 PHE A O 1
ATOM 764 N N . ALA A 1 94 ? -6.164 -2.834 11.161 1.00 88.62 94 ALA A N 1
ATOM 765 C CA . ALA A 1 94 ? -7.457 -3.513 11.309 1.00 88.62 94 ALA A CA 1
ATOM 766 C C . ALA A 1 94 ? -8.085 -4.027 9.990 1.00 88.62 94 ALA A C 1
ATOM 768 O O . ALA A 1 94 ? -8.439 -5.206 9.952 1.00 88.62 94 ALA A O 1
ATOM 769 N N . PRO A 1 95 ? -8.155 -3.246 8.892 1.00 90.25 95 PRO A N 1
ATOM 770 C CA . PRO A 1 95 ? -8.583 -3.753 7.584 1.00 90.25 95 PRO A CA 1
ATOM 771 C C . PRO A 1 95 ? -7.767 -4.949 7.080 1.00 90.25 95 PRO A C 1
ATOM 773 O O . PRO A 1 95 ? -8.327 -5.939 6.607 1.00 90.25 95 PRO A O 1
ATOM 776 N N . LEU A 1 96 ? -6.436 -4.898 7.214 1.00 90.56 96 LEU A N 1
ATOM 777 C CA . LEU A 1 96 ? -5.571 -6.006 6.804 1.00 90.56 96 LEU A CA 1
ATOM 778 C C . LEU A 1 96 ? -5.774 -7.222 7.713 1.00 90.56 96 LEU A C 1
ATOM 780 O O . LEU A 1 96 ? -5.823 -8.340 7.217 1.00 90.56 96 LEU A O 1
ATOM 784 N N . LYS A 1 97 ? -5.954 -7.016 9.022 1.00 90.81 97 LYS A N 1
ATOM 785 C CA . LYS A 1 97 ? -6.279 -8.098 9.955 1.00 90.81 97 LYS A CA 1
ATOM 786 C C . LYS A 1 97 ? -7.583 -8.798 9.570 1.00 90.81 97 LYS A C 1
ATOM 788 O O . LYS A 1 97 ? -7.589 -10.013 9.449 1.00 90.81 97 LYS A O 1
ATOM 793 N N . GLN A 1 98 ? -8.653 -8.040 9.325 1.00 87.88 98 GLN A N 1
ATOM 794 C CA . GLN A 1 98 ? -9.943 -8.581 8.881 1.00 87.88 98 GLN A CA 1
ATOM 795 C C . GLN A 1 98 ? -9.799 -9.396 7.587 1.00 87.88 98 GLN A C 1
ATOM 797 O O . GLN A 1 98 ? -10.422 -10.444 7.438 1.00 87.88 98 GLN A O 1
ATOM 802 N N . THR A 1 99 ? -8.960 -8.914 6.672 1.00 87.69 99 THR A N 1
ATOM 803 C CA . THR A 1 99 ? -8.669 -9.570 5.395 1.00 87.69 99 THR A CA 1
ATOM 804 C C . THR A 1 99 ? -7.898 -10.880 5.584 1.00 87.69 99 THR A C 1
ATOM 806 O O . THR A 1 99 ? -8.247 -11.883 4.976 1.00 87.69 99 THR A O 1
ATOM 809 N N . VAL A 1 100 ? -6.874 -10.894 6.441 1.00 88.56 100 VAL A N 1
ATOM 810 C CA . VAL A 1 100 ? -6.044 -12.079 6.718 1.00 88.56 100 VAL A CA 1
ATOM 811 C C . VAL A 1 100 ? -6.797 -13.130 7.544 1.00 88.56 100 VAL A C 1
ATOM 813 O O . VAL A 1 100 ? -6.663 -14.323 7.282 1.00 88.56 100 VAL A O 1
ATOM 816 N N . ASP A 1 101 ? -7.613 -12.703 8.512 1.00 86.69 101 ASP A N 1
ATOM 817 C CA . ASP A 1 101 ? -8.438 -13.600 9.333 1.00 86.69 101 ASP A CA 1
ATOM 818 C C . ASP A 1 101 ? -9.546 -14.280 8.498 1.00 86.69 101 ASP A C 1
ATOM 820 O O . ASP A 1 101 ? -10.059 -15.338 8.872 1.00 86.69 101 ASP A O 1
ATOM 824 N N . ASN A 1 102 ? -9.920 -13.699 7.353 1.00 80.81 102 ASN A N 1
ATOM 825 C CA . ASN A 1 102 ? -10.825 -14.323 6.397 1.00 80.81 102 ASN A CA 1
ATOM 826 C C . ASN A 1 102 ? -10.078 -15.402 5.596 1.00 80.81 102 ASN A C 1
ATOM 828 O O . ASN A 1 102 ? -9.420 -15.111 4.598 1.00 80.81 102 ASN A O 1
ATOM 832 N N . SER A 1 103 ? -10.223 -16.667 6.004 1.00 68.56 103 SER A N 1
ATOM 833 C CA . SER A 1 103 ? -9.480 -17.815 5.452 1.00 68.56 103 SER A CA 1
ATOM 834 C C . SER A 1 103 ? -9.634 -18.044 3.943 1.00 68.56 103 SER A C 1
ATOM 836 O O . SER A 1 103 ? -8.890 -18.840 3.375 1.00 68.56 103 SER A O 1
ATOM 838 N N . ASN A 1 104 ? -10.588 -17.378 3.289 1.00 80.31 104 ASN A N 1
ATOM 839 C CA . ASN A 1 104 ? -10.813 -17.484 1.849 1.00 80.31 104 ASN A CA 1
ATOM 840 C C . ASN A 1 104 ? -10.031 -16.449 1.026 1.00 80.31 104 ASN A C 1
ATOM 842 O O . ASN A 1 104 ? -10.043 -16.531 -0.200 1.00 80.31 104 ASN A O 1
ATOM 846 N N . PHE A 1 105 ? -9.362 -15.481 1.659 1.00 84.81 105 PHE A N 1
ATOM 847 C CA . PHE A 1 105 ? -8.570 -14.487 0.947 1.00 84.81 105 PHE A CA 1
ATOM 848 C C . PHE A 1 105 ? -7.081 -14.847 0.922 1.00 84.81 105 PHE A C 1
ATOM 850 O O . PHE A 1 105 ? -6.435 -15.048 1.950 1.00 84.81 105 PHE A O 1
ATOM 857 N N . ASN A 1 106 ? -6.508 -14.861 -0.278 1.00 87.44 106 ASN A N 1
ATOM 858 C CA . ASN A 1 106 ? -5.070 -14.929 -0.486 1.00 87.44 106 ASN A CA 1
ATOM 859 C C . ASN A 1 106 ? -4.724 -14.071 -1.711 1.00 87.44 106 ASN A C 1
ATOM 861 O O . ASN A 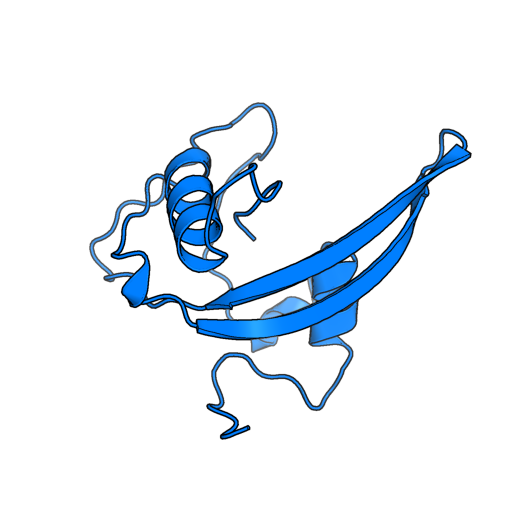1 106 ? -5.148 -14.418 -2.813 1.00 87.44 106 ASN A O 1
ATOM 865 N N . PRO A 1 107 ? -3.941 -12.986 -1.567 1.00 86.69 107 PRO A N 1
ATOM 866 C CA . PRO A 1 107 ? -3.663 -12.077 -2.672 1.00 86.69 107 PRO A CA 1
ATOM 867 C C . PRO A 1 107 ? -2.775 -12.717 -3.745 1.00 86.69 107 PRO A C 1
ATOM 869 O O . PRO A 1 107 ? -2.645 -12.162 -4.830 1.00 86.69 107 PRO A O 1
ATOM 872 N N . PHE A 1 108 ? -2.147 -13.864 -3.480 1.00 86.50 108 PHE A N 1
ATOM 873 C CA . PHE A 1 108 ? -1.308 -14.586 -4.441 1.00 86.50 108 PHE A CA 1
ATOM 874 C C . PHE A 1 108 ? -2.085 -15.612 -5.268 1.00 86.50 108 PHE A C 1
ATOM 876 O O . PHE A 1 108 ? -1.541 -16.123 -6.243 1.00 86.50 108 PHE A O 1
ATOM 883 N N . ILE A 1 109 ? -3.337 -15.901 -4.904 1.00 81.75 109 ILE A N 1
ATOM 884 C CA . ILE A 1 109 ? -4.218 -16.774 -5.676 1.00 81.75 109 ILE A CA 1
ATOM 885 C C . ILE A 1 109 ? -5.104 -15.872 -6.527 1.00 81.75 109 ILE A C 1
ATOM 887 O O . ILE A 1 109 ? -5.872 -15.070 -5.999 1.00 81.75 109 ILE A O 1
ATOM 891 N N . ASP A 1 110 ? -4.981 -15.981 -7.847 1.00 65.69 110 ASP A N 1
ATOM 892 C CA . ASP A 1 110 ? -5.865 -15.256 -8.751 1.00 65.69 110 ASP A CA 1
ATOM 893 C C . ASP A 1 110 ? -7.256 -15.901 -8.684 1.00 65.69 110 ASP A C 1
ATOM 895 O O . ASP A 1 110 ? -7.505 -16.962 -9.258 1.00 65.69 110 ASP A O 1
ATOM 899 N N . PHE A 1 111 ? -8.174 -15.271 -7.955 1.00 56.03 111 PHE A N 1
ATOM 900 C CA . PHE A 1 111 ? -9.590 -15.587 -8.073 1.00 56.03 111 PHE A CA 1
ATOM 901 C C . PHE A 1 111 ? -10.102 -14.916 -9.344 1.00 56.03 111 PHE A C 1
ATOM 903 O O . PHE A 1 111 ? -10.061 -13.694 -9.476 1.00 56.03 111 PHE A O 1
ATOM 910 N N . THR A 1 112 ? -10.551 -15.721 -10.304 1.00 46.78 112 THR A N 1
ATOM 911 C CA . THR A 1 112 ? -11.377 -15.195 -11.393 1.00 46.78 112 THR A CA 1
ATOM 912 C C . THR A 1 112 ? -12.720 -14.840 -10.765 1.00 46.78 112 THR A C 1
ATOM 914 O O . THR A 1 112 ? -13.395 -15.733 -10.253 1.00 46.78 112 THR A O 1
ATOM 917 N N . ILE A 1 113 ? -13.032 -13.545 -10.701 1.00 50.12 113 ILE A N 1
ATOM 918 C CA . ILE A 1 113 ? -14.349 -13.047 -10.284 1.00 50.12 113 ILE A CA 1
ATOM 919 C C . ILE A 1 113 ? -15.341 -13.303 -11.418 1.00 50.12 113 ILE A C 1
ATOM 921 O O . ILE A 1 113 ? -14.945 -13.072 -12.585 1.00 50.12 113 ILE A O 1
#

pLDDT: mean 90.54, std 9.26, range [46.78, 98.62]

Foldseek 3Di:
DFFDDDDPPDDPLRRVQVSCCQFWVFHDDSVQKDFQDWDFDWDADPVRDIDTDTDTDIDGDGDPPGHTDGNPCVVDPGDDDDDLVCVVVDDDDPRVVVQSVPPPDDSPDDDDD

Radius of gyration: 14.71 Å; chains: 1; bounding box: 32×32×37 Å